Protein AF-A0A966CY18-F1 (afdb_monomer_lite)

Foldseek 3Di:
DDDPDPPVNLLVLLCVCLVPDDLVRLVVQLVVLVVQLVCQVVQHWDADPNDIDHVVCNVVSVSSNSSSVSNNVCNVVDDDPPPPDPPPDDDDDDDDDDDD

Radius of gyration: 18.41 Å; chains: 1; bounding box: 58×34×47 Å

Structure (mmCIF, N/CA/C/O backbone):
data_AF-A0A966CY18-F1
#
_entry.id   AF-A0A966CY18-F1
#
loop_
_atom_site.group_PDB
_atom_site.id
_atom_site.type_symbol
_atom_site.label_atom_id
_atom_site.label_alt_id
_atom_site.label_comp_id
_atom_site.label_asym_id
_atom_site.label_entity_id
_atom_site.label_seq_id
_atom_site.pdbx_PDB_ins_code
_atom_site.Cartn_x
_atom_site.Cartn_y
_atom_site.Cartn_z
_atom_site.occupancy
_atom_site.B_iso_or_equiv
_atom_site.auth_seq_id
_atom_site.auth_comp_id
_atom_site.auth_asym_id
_atom_site.auth_atom_id
_atom_site.pdbx_PDB_model_num
ATOM 1 N N . MET A 1 1 ? -17.349 -10.316 4.054 1.00 37.53 1 MET A N 1
ATOM 2 C CA . MET A 1 1 ? -16.157 -11.189 4.128 1.00 37.53 1 MET A CA 1
ATOM 3 C C . MET A 1 1 ? -15.523 -11.208 2.744 1.00 37.53 1 MET A C 1
ATOM 5 O O . MET A 1 1 ? -16.042 -11.886 1.867 1.00 37.53 1 MET A O 1
ATOM 9 N N . SER A 1 2 ? -14.490 -10.396 2.505 1.00 44.56 2 SER A N 1
ATOM 10 C CA . SER A 1 2 ? -13.750 -10.419 1.235 1.00 44.56 2 SER A CA 1
ATOM 11 C C . SER A 1 2 ? -12.841 -11.645 1.225 1.00 44.56 2 SER A C 1
ATOM 13 O O . SER A 1 2 ? -12.084 -11.855 2.168 1.00 44.56 2 SER A O 1
ATOM 15 N N . ALA A 1 3 ? -12.963 -12.496 0.206 1.00 55.50 3 ALA A N 1
ATOM 16 C CA . ALA A 1 3 ? -12.106 -13.669 0.068 1.00 55.50 3 ALA A CA 1
ATOM 17 C C . ALA A 1 3 ? -10.634 -13.228 -0.060 1.00 55.50 3 ALA A C 1
ATOM 19 O O . ALA A 1 3 ? -10.372 -12.268 -0.793 1.00 55.50 3 ALA A O 1
ATOM 20 N N . PRO A 1 4 ? -9.677 -13.910 0.601 1.00 62.47 4 PRO A N 1
ATOM 21 C CA . PRO A 1 4 ? -8.267 -13.567 0.484 1.00 62.47 4 PRO A CA 1
ATOM 22 C C . PRO A 1 4 ? -7.846 -13.656 -0.982 1.00 62.47 4 PRO A C 1
ATOM 24 O O . PRO A 1 4 ? -8.172 -14.616 -1.692 1.00 62.47 4 PRO A O 1
ATOM 27 N N . MET A 1 5 ? -7.151 -12.628 -1.464 1.00 66.44 5 MET A N 1
ATOM 28 C CA . MET A 1 5 ? -6.691 -12.608 -2.842 1.00 66.44 5 MET A CA 1
ATOM 29 C C . MET A 1 5 ? -5.684 -13.745 -3.041 1.00 66.44 5 MET A C 1
ATOM 31 O O . MET A 1 5 ? -4.650 -13.798 -2.388 1.00 66.44 5 MET A O 1
ATOM 35 N N . THR A 1 6 ? -6.002 -14.686 -3.931 1.00 78.12 6 THR A N 1
ATOM 36 C CA . THR A 1 6 ? -5.114 -15.817 -4.239 1.00 78.12 6 THR A CA 1
ATOM 37 C C . THR A 1 6 ? -3.749 -15.310 -4.701 1.00 78.12 6 THR A C 1
ATOM 39 O O . THR A 1 6 ? -3.715 -14.382 -5.513 1.00 78.12 6 THR A O 1
ATOM 42 N N . ASP A 1 7 ? -2.667 -15.970 -4.289 1.00 77.62 7 ASP A N 1
ATOM 43 C CA . ASP A 1 7 ? -1.274 -15.612 -4.606 1.00 77.62 7 ASP A CA 1
ATOM 44 C C . ASP A 1 7 ? -1.048 -15.240 -6.089 1.00 77.62 7 ASP A C 1
ATOM 46 O O . ASP A 1 7 ? -0.473 -14.200 -6.411 1.00 77.62 7 ASP A O 1
ATOM 50 N N . ARG A 1 8 ? -1.641 -16.005 -7.015 1.00 83.38 8 ARG A N 1
ATOM 51 C CA . ARG A 1 8 ? -1.586 -15.724 -8.461 1.00 83.38 8 ARG A CA 1
ATOM 52 C C . ARG A 1 8 ? -2.161 -14.353 -8.848 1.00 83.38 8 ARG A C 1
ATOM 54 O O . ARG A 1 8 ? -1.613 -13.670 -9.708 1.00 83.38 8 ARG A O 1
ATOM 61 N N . LYS A 1 9 ? -3.285 -13.950 -8.248 1.00 85.81 9 LYS A N 1
ATOM 62 C CA . LYS A 1 9 ? -3.925 -12.646 -8.511 1.00 85.81 9 LYS A CA 1
ATOM 63 C C . LYS A 1 9 ? -3.111 -11.498 -7.907 1.00 85.81 9 LYS A C 1
ATOM 65 O O . LYS A 1 9 ? -3.066 -10.426 -8.506 1.00 85.81 9 LYS A O 1
ATOM 70 N N . LEU A 1 10 ? -2.464 -11.731 -6.763 1.00 86.56 10 LEU A N 1
ATOM 71 C CA . LEU A 1 10 ? -1.536 -10.785 -6.138 1.00 86.56 10 LEU A CA 1
ATOM 72 C C . LEU A 1 10 ? -0.344 -10.501 -7.052 1.00 86.56 10 LEU A C 1
ATOM 74 O O . LEU A 1 10 ? -0.137 -9.349 -7.431 1.00 86.56 10 LEU A O 1
ATOM 78 N N . HIS A 1 11 ? 0.339 -11.552 -7.504 1.00 84.44 11 HIS A N 1
ATOM 79 C CA . HIS A 1 11 ? 1.443 -11.454 -8.458 1.00 84.44 11 HIS A CA 1
ATOM 80 C C . HIS A 1 11 ? 1.038 -10.754 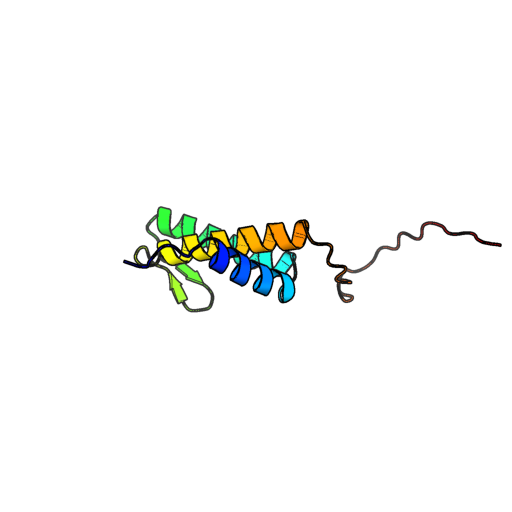-9.757 1.00 84.44 11 HIS A C 1
ATOM 82 O O . HIS A 1 11 ? 1.745 -9.864 -10.221 1.00 84.44 11 HIS A O 1
ATOM 88 N N . GLN A 1 12 ? -0.127 -11.084 -10.325 1.00 88.62 12 GLN A N 1
ATOM 89 C CA . GLN A 1 12 ? -0.600 -10.444 -11.554 1.00 88.62 12 GLN A CA 1
ATOM 90 C C . GLN A 1 12 ? -0.845 -8.936 -11.376 1.00 88.62 12 GLN A C 1
ATOM 92 O O . GLN A 1 12 ? -0.467 -8.146 -12.245 1.00 88.62 12 GLN A O 1
ATOM 97 N N . LYS A 1 13 ? -1.467 -8.515 -10.262 1.00 89.88 13 LYS A N 1
ATOM 98 C CA . LYS A 1 13 ? -1.665 -7.085 -9.968 1.00 89.88 13 LYS A CA 1
ATOM 99 C C . LYS A 1 13 ? -0.328 -6.374 -9.750 1.00 89.88 13 LYS A C 1
ATOM 101 O O . LYS A 1 13 ? -0.132 -5.298 -10.308 1.00 89.88 13 LYS A O 1
ATOM 106 N N . ALA A 1 14 ? 0.577 -6.973 -8.980 1.00 88.38 14 ALA A N 1
ATOM 107 C CA . ALA A 1 14 ? 1.890 -6.407 -8.693 1.00 88.38 14 ALA A CA 1
ATOM 108 C C . ALA A 1 14 ? 2.743 -6.253 -9.960 1.00 88.38 14 ALA A C 1
ATOM 110 O O . ALA A 1 14 ? 3.276 -5.176 -10.204 1.00 88.38 14 ALA A O 1
ATOM 111 N N . ALA A 1 15 ? 2.790 -7.277 -10.818 1.00 88.06 15 ALA A N 1
ATOM 112 C CA . ALA A 1 15 ? 3.506 -7.234 -12.091 1.00 88.06 15 ALA A CA 1
ATOM 113 C C . ALA A 1 15 ? 2.958 -6.146 -13.025 1.00 88.06 15 ALA A C 1
ATOM 115 O O . ALA A 1 15 ? 3.720 -5.421 -13.658 1.00 88.06 15 ALA A O 1
ATOM 116 N N . ARG A 1 16 ? 1.628 -5.975 -13.073 1.00 90.19 16 ARG A N 1
ATOM 117 C CA . ARG A 1 16 ? 1.011 -4.883 -13.838 1.00 90.19 16 ARG A CA 1
ATOM 118 C C . ARG A 1 16 ? 1.436 -3.510 -13.315 1.00 90.19 16 ARG A C 1
ATOM 120 O O . ARG A 1 16 ? 1.656 -2.615 -14.117 1.00 90.19 16 ARG A O 1
ATOM 127 N N . ILE A 1 17 ? 1.519 -3.332 -11.998 1.00 89.56 17 ILE A N 1
ATOM 128 C CA . ILE A 1 17 ? 1.950 -2.066 -11.390 1.00 89.56 17 ILE A CA 1
ATOM 129 C C . ILE A 1 17 ? 3.428 -1.809 -11.676 1.00 89.56 17 ILE A C 1
ATOM 131 O O . ILE A 1 17 ? 3.757 -0.722 -12.135 1.00 89.56 17 ILE A O 1
ATOM 135 N N . ALA A 1 18 ? 4.285 -2.811 -11.477 1.00 86.44 18 ALA A N 1
ATOM 136 C CA . ALA A 1 18 ? 5.715 -2.739 -11.769 1.00 86.44 18 ALA A CA 1
ATOM 137 C C . ALA A 1 18 ? 6.009 -2.418 -13.246 1.00 86.44 18 ALA A C 1
ATOM 139 O O . ALA A 1 18 ? 7.004 -1.771 -13.545 1.00 86.44 18 ALA A O 1
ATOM 140 N N . GLY A 1 19 ? 5.132 -2.833 -14.168 1.00 83.44 19 GLY A N 1
ATOM 141 C CA . GLY A 1 19 ? 5.243 -2.513 -15.594 1.00 83.44 19 GLY A CA 1
ATOM 142 C C . GLY A 1 19 ? 4.672 -1.152 -16.016 1.00 83.44 19 GLY A C 1
ATOM 143 O O . GLY A 1 19 ? 4.795 -0.798 -17.184 1.00 83.44 19 GLY A O 1
ATOM 144 N N . VAL A 1 20 ? 4.010 -0.409 -15.119 1.00 89.62 20 VAL A N 1
ATOM 145 C CA . VAL A 1 20 ? 3.351 0.878 -15.436 1.00 89.62 20 VAL A CA 1
ATOM 146 C C . VAL A 1 20 ? 3.909 2.039 -14.613 1.00 89.62 20 VAL A C 1
ATOM 148 O O . VAL A 1 20 ? 3.986 3.155 -15.119 1.00 89.62 20 VAL A O 1
ATOM 151 N N . LEU A 1 21 ? 4.262 1.802 -13.350 1.00 87.19 21 LEU A N 1
ATOM 152 C CA . LEU A 1 21 ? 4.783 2.816 -12.435 1.00 87.19 21 LEU A CA 1
ATOM 153 C C . LEU A 1 21 ? 6.299 2.684 -12.284 1.00 87.19 21 LEU A C 1
ATOM 155 O O . LEU A 1 21 ? 6.830 1.575 -12.267 1.00 87.19 21 LEU A O 1
ATOM 159 N N . SER A 1 22 ? 6.984 3.815 -12.104 1.00 89.75 22 SER A N 1
ATOM 160 C CA . SER A 1 22 ? 8.394 3.805 -11.704 1.00 89.75 22 SER A CA 1
ATOM 161 C C . SER A 1 22 ? 8.555 3.313 -10.263 1.00 89.75 22 SER A C 1
ATOM 163 O O . SER A 1 22 ? 7.625 3.397 -9.455 1.00 89.75 22 SER A O 1
ATOM 165 N N . LEU A 1 23 ? 9.759 2.850 -9.909 1.00 86.06 23 LEU A N 1
ATOM 166 C CA . LEU A 1 23 ? 10.071 2.432 -8.539 1.00 86.06 23 LEU A CA 1
ATOM 167 C C . LEU A 1 23 ? 9.748 3.535 -7.517 1.00 86.06 23 LEU A C 1
ATOM 169 O O . LEU A 1 23 ? 9.091 3.259 -6.520 1.00 86.06 23 LEU A O 1
ATOM 173 N N . GLU A 1 24 ? 10.110 4.789 -7.798 1.00 89.25 24 GLU A N 1
ATOM 174 C CA . GLU A 1 24 ? 9.813 5.927 -6.913 1.00 89.25 24 GLU A CA 1
ATOM 175 C C . GLU A 1 24 ? 8.304 6.152 -6.726 1.00 89.25 24 GLU A C 1
ATOM 177 O O . GLU A 1 24 ? 7.837 6.445 -5.624 1.00 89.25 24 GLU A O 1
ATOM 182 N N . GLN A 1 25 ? 7.508 5.981 -7.787 1.00 90.62 25 GLN A N 1
ATOM 183 C CA . GLN A 1 25 ? 6.049 6.094 -7.708 1.00 90.62 25 GLN A CA 1
ATOM 184 C C . GLN A 1 25 ? 5.441 4.949 -6.892 1.00 90.62 25 GLN A C 1
ATOM 186 O O . GLN A 1 25 ? 4.499 5.166 -6.126 1.00 90.62 25 GLN A O 1
ATOM 191 N N . ILE A 1 26 ? 5.979 3.737 -7.046 1.00 90.00 26 ILE A N 1
ATOM 192 C CA . ILE A 1 26 ? 5.586 2.562 -6.264 1.00 90.00 26 ILE A CA 1
ATOM 193 C C . ILE A 1 26 ? 5.907 2.789 -4.789 1.00 90.00 26 ILE A C 1
ATOM 195 O O . ILE A 1 26 ? 5.046 2.550 -3.948 1.00 90.00 26 ILE A O 1
ATOM 199 N N . GLU A 1 27 ? 7.100 3.289 -4.474 1.00 92.25 27 GLU A N 1
ATOM 200 C CA . GLU A 1 27 ? 7.520 3.599 -3.107 1.00 92.25 27 GLU A CA 1
ATOM 201 C C . GLU A 1 27 ? 6.671 4.700 -2.483 1.00 92.25 27 GLU A C 1
ATOM 203 O O . GLU A 1 27 ? 6.194 4.538 -1.366 1.00 92.25 27 GLU A O 1
ATOM 208 N N . THR A 1 28 ? 6.400 5.773 -3.225 1.00 92.62 28 THR A N 1
ATOM 209 C CA . THR A 1 28 ? 5.534 6.865 -2.761 1.00 92.62 28 THR A CA 1
ATOM 210 C C . THR A 1 28 ? 4.139 6.346 -2.414 1.00 92.62 28 THR A C 1
ATOM 212 O O . THR A 1 28 ? 3.606 6.641 -1.343 1.00 92.62 28 THR A O 1
ATOM 215 N N . ARG A 1 29 ? 3.543 5.528 -3.292 1.00 91.62 29 ARG A N 1
ATOM 216 C CA . ARG A 1 29 ? 2.225 4.939 -3.033 1.00 91.62 29 ARG A CA 1
ATOM 217 C C . ARG A 1 29 ? 2.264 3.934 -1.887 1.00 91.62 29 ARG A C 1
ATOM 219 O O . ARG A 1 29 ? 1.347 3.936 -1.075 1.00 91.62 29 ARG A O 1
ATOM 226 N N . LEU A 1 30 ? 3.302 3.103 -1.800 1.00 92.81 30 LEU A N 1
ATOM 227 C CA . LEU A 1 30 ? 3.480 2.151 -0.703 1.00 92.81 30 LEU A CA 1
ATOM 228 C C . LEU A 1 30 ? 3.555 2.872 0.648 1.00 92.81 30 LEU A C 1
ATOM 230 O O . LEU A 1 30 ? 2.842 2.487 1.569 1.00 92.81 30 LEU A O 1
ATOM 234 N N . SER A 1 31 ? 4.349 3.940 0.743 1.00 92.69 31 SER A N 1
ATOM 235 C CA . SER A 1 31 ? 4.461 4.758 1.952 1.00 92.69 31 SER A CA 1
ATOM 236 C C . SER A 1 31 ? 3.118 5.355 2.365 1.00 92.69 31 SER A C 1
ATOM 238 O O . SER A 1 31 ? 2.747 5.238 3.527 1.00 92.69 31 SER A O 1
ATOM 240 N N . ALA A 1 32 ? 2.334 5.888 1.420 1.00 91.38 32 ALA A N 1
ATOM 241 C CA . ALA A 1 32 ? 0.998 6.407 1.720 1.00 91.38 32 ALA A CA 1
ATOM 242 C C . ALA A 1 32 ? 0.072 5.331 2.322 1.00 91.38 32 ALA A C 1
ATOM 244 O O . ALA A 1 32 ? -0.637 5.592 3.292 1.00 91.38 32 ALA A O 1
ATOM 245 N N . TRP A 1 33 ? 0.097 4.102 1.792 1.00 92.12 33 TRP A N 1
ATOM 246 C CA . TRP A 1 33 ? -0.701 3.000 2.345 1.00 92.12 33 TRP A CA 1
ATOM 247 C C . TRP A 1 33 ? -0.212 2.541 3.725 1.00 92.12 33 TRP A C 1
ATOM 249 O O . TRP A 1 33 ? -1.042 2.207 4.565 1.00 92.12 33 TRP A O 1
ATOM 259 N N . ILE A 1 34 ? 1.097 2.567 3.987 1.00 91.44 34 ILE A N 1
ATOM 260 C CA . ILE A 1 34 ? 1.660 2.269 5.315 1.00 91.44 34 ILE A CA 1
ATOM 261 C C . ILE A 1 34 ? 1.251 3.341 6.331 1.00 91.44 34 ILE A C 1
ATOM 263 O O . ILE A 1 34 ? 0.840 3.015 7.441 1.00 91.44 34 ILE A O 1
ATOM 267 N N . GLU A 1 35 ? 1.312 4.621 5.963 1.00 90.81 35 GLU A N 1
ATOM 268 C CA . GLU A 1 35 ? 0.846 5.710 6.827 1.00 90.81 35 GLU A CA 1
ATOM 269 C C . GLU A 1 35 ? -0.648 5.585 7.140 1.00 90.81 35 GLU A C 1
ATOM 271 O O . GLU A 1 35 ? -1.067 5.829 8.273 1.00 90.81 35 GLU A O 1
ATOM 276 N N . ALA A 1 36 ? -1.455 5.144 6.172 1.00 88.81 36 ALA A N 1
ATOM 277 C CA . ALA A 1 36 ? -2.856 4.845 6.425 1.00 88.81 36 ALA A CA 1
ATOM 278 C C . ALA A 1 36 ? -3.057 3.689 7.398 1.00 88.81 36 ALA A C 1
ATOM 280 O O . ALA A 1 36 ? -3.905 3.803 8.277 1.00 88.81 36 ALA A O 1
ATOM 281 N N . ASP A 1 37 ? -2.286 2.613 7.277 1.00 90.12 37 ASP A N 1
ATOM 282 C CA . ASP A 1 37 ? -2.344 1.498 8.223 1.00 90.12 37 ASP A CA 1
ATOM 283 C C . ASP A 1 37 ? -2.006 1.950 9.651 1.00 90.12 37 ASP A C 1
ATOM 285 O O . ASP A 1 37 ? -2.735 1.651 10.596 1.00 90.12 37 ASP A O 1
ATOM 289 N N . LEU A 1 38 ? -0.975 2.787 9.805 1.00 90.25 38 LEU A N 1
ATOM 290 C CA . LEU A 1 38 ? -0.607 3.380 11.094 1.00 90.25 38 LEU A CA 1
ATOM 291 C C . LEU A 1 38 ? -1.706 4.296 11.656 1.00 90.25 38 LEU A C 1
ATOM 293 O O . LEU A 1 38 ? -2.005 4.247 12.856 1.00 90.25 38 LEU A O 1
ATOM 297 N N . ALA A 1 39 ? -2.338 5.110 10.805 1.00 87.94 39 ALA A N 1
ATOM 298 C CA . ALA A 1 39 ? -3.469 5.948 11.199 1.00 87.94 39 ALA A CA 1
ATOM 299 C C . ALA A 1 39 ? -4.659 5.087 11.653 1.00 87.94 39 ALA A C 1
ATOM 301 O O . ALA A 1 39 ? -5.237 5.340 12.713 1.00 87.94 39 ALA A O 1
ATOM 302 N N . LEU A 1 40 ? -4.972 4.018 10.913 1.00 88.19 40 LEU A N 1
ATOM 303 C CA . LEU A 1 40 ? -6.030 3.069 11.259 1.00 88.19 40 LEU A CA 1
ATOM 304 C C . LEU A 1 40 ? -5.748 2.339 12.576 1.00 88.19 40 LEU A C 1
ATOM 306 O O . LEU A 1 40 ? -6.654 2.204 13.402 1.00 88.19 40 LEU A O 1
ATOM 310 N N . ALA A 1 41 ? -4.508 1.899 12.796 1.00 86.94 41 ALA A N 1
ATOM 311 C CA . ALA A 1 41 ? -4.073 1.267 14.040 1.00 86.94 41 ALA A CA 1
ATOM 312 C C . ALA A 1 41 ? -4.212 2.217 15.241 1.00 86.94 41 ALA A C 1
ATOM 314 O O . ALA A 1 41 ? -4.573 1.789 16.338 1.00 86.94 41 ALA A O 1
ATOM 315 N N . SER A 1 42 ? -4.018 3.517 15.010 1.00 88.12 42 SER A N 1
ATOM 316 C CA . SER A 1 42 ? -4.226 4.587 15.994 1.00 88.12 42 SER A CA 1
ATOM 317 C C . SER A 1 42 ? -5.703 4.982 16.170 1.00 88.12 42 SER A C 1
ATOM 319 O O . SER A 1 42 ? -6.016 5.878 16.952 1.00 88.12 42 SER A O 1
ATOM 321 N N . GLY A 1 43 ? -6.628 4.332 15.453 1.00 85.88 43 GLY A N 1
ATOM 322 C CA . GLY A 1 43 ? -8.066 4.612 15.496 1.00 85.88 43 GLY A CA 1
ATOM 323 C C . GLY A 1 43 ? -8.496 5.849 14.702 1.00 85.88 43 GLY A C 1
ATOM 324 O O . GLY A 1 43 ? -9.630 6.304 14.851 1.00 85.88 43 GLY A O 1
ATOM 325 N N . GLN A 1 44 ? -7.616 6.397 13.867 1.00 87.31 44 GLN A N 1
ATOM 326 C CA . GLN A 1 44 ? -7.890 7.555 13.024 1.00 87.31 44 GLN A CA 1
ATOM 327 C C . GLN A 1 44 ? -8.368 7.115 11.637 1.00 87.31 44 GLN A C 1
ATOM 329 O O . GLN A 1 44 ? -7.975 6.074 11.118 1.00 87.31 44 GLN A O 1
ATOM 334 N N . SER A 1 45 ? -9.225 7.922 11.018 1.00 87.31 45 SER A N 1
ATOM 335 C CA . SER A 1 45 ? -9.553 7.803 9.596 1.00 87.31 45 SER A CA 1
ATOM 336 C C . SER A 1 45 ? -8.600 8.656 8.768 1.00 87.31 45 SER A C 1
ATOM 338 O O . SER A 1 45 ? -8.271 9.770 9.174 1.00 87.31 45 SER A O 1
ATOM 340 N N . THR A 1 46 ? -8.229 8.185 7.584 1.00 89.12 46 THR A N 1
ATOM 341 C CA . THR A 1 46 ? -7.400 8.943 6.637 1.00 89.12 46 THR A CA 1
ATOM 342 C C . THR A 1 46 ? -8.050 8.992 5.257 1.00 89.12 46 THR A C 1
ATOM 344 O O . THR A 1 46 ? -9.069 8.344 5.024 1.00 89.12 46 THR A O 1
ATOM 347 N N . SER A 1 47 ? -7.500 9.781 4.339 1.00 85.94 47 SER A N 1
ATOM 348 C CA . SER A 1 47 ? -7.966 9.855 2.955 1.00 85.94 47 SER A CA 1
ATOM 349 C C . SER A 1 47 ? -6.802 9.623 2.001 1.00 85.94 47 SER A C 1
ATOM 351 O O . SER A 1 47 ? -5.807 10.341 2.061 1.00 85.94 47 SER A O 1
ATOM 353 N N . ILE A 1 48 ? -6.927 8.630 1.121 1.00 84.69 48 ILE A N 1
ATOM 354 C CA . ILE A 1 48 ? -5.947 8.335 0.066 1.00 84.69 48 ILE A CA 1
ATOM 355 C C . ILE A 1 48 ? -6.660 8.397 -1.274 1.00 84.69 48 ILE A C 1
ATOM 357 O O . ILE A 1 48 ? -7.689 7.750 -1.448 1.00 84.69 48 ILE A O 1
ATOM 361 N N . ASP A 1 49 ? -6.111 9.144 -2.236 1.00 79.94 49 ASP A N 1
ATOM 362 C CA . ASP A 1 49 ? -6.673 9.268 -3.591 1.00 79.94 49 ASP A CA 1
ATOM 363 C C . ASP A 1 49 ? -8.177 9.652 -3.590 1.00 79.94 49 ASP A C 1
ATOM 365 O O . ASP A 1 49 ? -8.946 9.243 -4.458 1.00 79.94 49 ASP A O 1
ATOM 369 N N . GLY A 1 50 ? -8.616 10.427 -2.588 1.00 78.88 50 GLY A N 1
ATOM 370 C CA . GLY A 1 50 ? -10.016 10.839 -2.413 1.00 78.88 50 GLY A CA 1
ATOM 371 C C . GLY A 1 50 ? -10.936 9.785 -1.782 1.00 78.88 50 GLY A C 1
ATOM 372 O O . GLY A 1 50 ? -12.128 10.042 -1.627 1.00 78.88 50 GLY A O 1
ATOM 373 N N . LEU A 1 51 ? -10.409 8.621 -1.394 1.00 82.00 51 LEU A N 1
ATOM 374 C CA . LEU A 1 51 ? -11.136 7.580 -0.672 1.00 82.00 51 LEU A CA 1
ATOM 375 C C . LEU A 1 51 ? -10.911 7.724 0.830 1.00 82.00 51 LEU A C 1
ATOM 377 O O . LEU A 1 51 ? -9.775 7.679 1.300 1.00 82.00 51 LEU A O 1
ATOM 381 N N . THR A 1 52 ? -12.000 7.834 1.589 1.00 86.12 52 THR A N 1
ATOM 382 C CA . THR A 1 52 ? -11.944 7.793 3.052 1.00 86.12 52 THR A CA 1
ATOM 383 C C . THR A 1 52 ? -11.671 6.368 3.516 1.00 86.12 52 THR A C 1
ATOM 385 O O . THR A 1 52 ? -12.502 5.474 3.372 1.00 86.12 52 THR A O 1
ATOM 388 N N . ILE A 1 53 ? -10.498 6.171 4.101 1.00 87.56 53 ILE A N 1
ATOM 389 C CA . ILE A 1 53 ? -10.044 4.917 4.676 1.00 87.56 53 ILE A CA 1
ATOM 390 C C . ILE A 1 53 ? -10.366 4.936 6.170 1.00 87.56 53 ILE A C 1
ATOM 392 O O . ILE A 1 53 ? -9.910 5.797 6.926 1.00 87.56 53 ILE A O 1
ATOM 396 N N . THR A 1 54 ? -11.183 3.976 6.593 1.00 89.06 54 THR A N 1
ATOM 397 C CA . THR A 1 54 ? -11.557 3.761 7.996 1.00 89.06 54 THR A CA 1
ATOM 398 C C . THR A 1 54 ? -11.251 2.323 8.393 1.00 89.06 54 THR A C 1
ATOM 400 O O . THR A 1 54 ? -10.866 1.507 7.557 1.00 89.06 54 THR A O 1
ATOM 403 N N . ARG A 1 55 ? -11.459 1.977 9.666 1.00 82.94 55 ARG A N 1
ATOM 404 C CA . ARG A 1 55 ? -11.216 0.620 10.175 1.00 82.94 55 ARG A CA 1
ATOM 405 C C . ARG A 1 55 ? -12.011 -0.462 9.428 1.00 82.94 55 ARG A C 1
ATOM 407 O O . ARG A 1 55 ? -11.577 -1.607 9.389 1.00 82.94 55 ARG A O 1
ATOM 414 N N . ALA A 1 56 ? -13.145 -0.103 8.819 1.00 84.12 56 ALA A N 1
ATOM 415 C CA . ALA A 1 56 ? -13.922 -1.007 7.969 1.00 84.12 56 ALA A CA 1
ATOM 416 C C . ALA A 1 56 ? -13.161 -1.436 6.697 1.00 84.12 56 ALA A C 1
ATOM 418 O O . ALA A 1 56 ? -13.382 -2.532 6.194 1.00 84.12 56 ALA A O 1
ATOM 419 N N . GLU A 1 57 ? -12.226 -0.606 6.233 1.00 85.19 57 GLU A N 1
ATOM 420 C CA . GLU A 1 57 ? -11.430 -0.807 5.020 1.00 85.19 57 GLU A CA 1
ATOM 421 C C . GLU A 1 57 ? -9.999 -1.284 5.315 1.00 85.19 57 GLU A C 1
ATOM 423 O O . GLU A 1 57 ? -9.154 -1.298 4.422 1.00 85.19 57 GLU A O 1
ATOM 428 N N . ALA A 1 58 ? -9.708 -1.711 6.550 1.00 84.88 58 ALA A N 1
ATOM 429 C CA . ALA A 1 58 ? -8.378 -2.189 6.942 1.00 84.88 58 ALA A CA 1
ATOM 430 C C . ALA A 1 58 ? -7.871 -3.320 6.026 1.00 84.88 58 ALA A C 1
ATOM 432 O O . ALA A 1 58 ? -6.733 -3.287 5.569 1.00 84.88 58 ALA A O 1
ATOM 433 N N . SER A 1 59 ? -8.743 -4.258 5.638 1.00 85.44 59 SER A N 1
ATOM 434 C CA . SER A 1 59 ? -8.379 -5.331 4.700 1.00 85.44 59 SER A CA 1
ATOM 435 C C . SER A 1 59 ? -7.989 -4.819 3.308 1.00 85.44 59 SER A C 1
ATOM 437 O O . SER A 1 59 ? -7.192 -5.454 2.621 1.00 85.44 59 SER A O 1
ATOM 439 N N . VAL A 1 60 ? -8.532 -3.677 2.872 1.00 86.44 60 VAL A N 1
ATOM 440 C CA . VAL A 1 60 ? -8.142 -3.047 1.602 1.00 86.44 60 VAL A CA 1
ATOM 441 C C . VAL A 1 60 ? -6.753 -2.435 1.728 1.00 86.44 60 VAL A C 1
ATOM 443 O O . VAL A 1 60 ? -5.954 -2.568 0.804 1.00 86.44 60 VAL A O 1
ATOM 446 N N . VAL A 1 61 ? -6.445 -1.800 2.860 1.00 88.69 61 VAL A N 1
ATOM 447 C CA . VAL A 1 61 ? -5.113 -1.241 3.130 1.00 88.69 61 VAL A CA 1
ATOM 448 C C . VAL A 1 61 ? -4.058 -2.344 3.135 1.00 88.69 61 VAL A C 1
ATOM 450 O O . VAL A 1 61 ? -3.078 -2.243 2.399 1.00 88.69 61 VAL A O 1
ATOM 453 N N . GLU A 1 62 ? -4.300 -3.439 3.856 1.00 90.06 62 GLU A N 1
ATOM 454 C CA . GLU A 1 62 ? -3.410 -4.606 3.881 1.00 90.06 62 GLU A CA 1
ATOM 455 C C . GLU A 1 62 ? -3.188 -5.190 2.475 1.00 90.06 62 GLU A C 1
ATOM 457 O O . GLU A 1 62 ? -2.048 -5.454 2.079 1.00 90.06 62 GLU A O 1
ATOM 462 N N . GLU A 1 63 ? -4.252 -5.332 1.669 1.00 89.88 63 GLU A N 1
ATOM 463 C CA . GLU A 1 63 ? -4.129 -5.793 0.279 1.00 89.88 63 GLU A CA 1
ATOM 464 C C . GLU A 1 63 ? -3.269 -4.831 -0.552 1.00 89.88 63 GLU A C 1
ATOM 466 O O . GLU A 1 63 ? -2.408 -5.268 -1.321 1.00 89.88 63 GLU A O 1
ATOM 471 N N . ARG A 1 64 ? -3.480 -3.517 -0.413 1.00 91.12 64 ARG A N 1
ATOM 472 C CA . ARG A 1 64 ? -2.710 -2.505 -1.148 1.00 91.12 64 ARG A CA 1
ATOM 473 C C . ARG A 1 64 ? -1.238 -2.556 -0.765 1.00 91.12 64 ARG A C 1
ATOM 475 O O . ARG A 1 64 ? -0.403 -2.563 -1.668 1.00 91.12 64 ARG A O 1
ATOM 482 N N . ILE A 1 65 ? -0.922 -2.664 0.523 1.00 91.56 65 ILE A N 1
ATOM 483 C CA . ILE A 1 65 ? 0.454 -2.808 1.010 1.00 91.56 65 ILE A CA 1
ATOM 484 C C . ILE A 1 65 ? 1.101 -4.060 0.412 1.00 91.56 65 ILE A C 1
ATOM 486 O O . ILE A 1 65 ? 2.190 -3.966 -0.150 1.00 91.56 65 ILE A O 1
ATOM 490 N N . ALA A 1 66 ? 0.420 -5.210 0.443 1.00 90.12 66 ALA A N 1
ATOM 491 C CA . ALA A 1 66 ? 0.943 -6.449 -0.131 1.00 90.12 66 ALA A CA 1
ATOM 492 C C . ALA A 1 66 ? 1.207 -6.327 -1.643 1.00 90.12 66 ALA A C 1
ATOM 494 O O . ALA A 1 66 ? 2.256 -6.744 -2.135 1.00 90.12 66 ALA A O 1
ATOM 495 N N . VAL A 1 67 ? 0.279 -5.715 -2.386 1.00 91.06 67 VAL A N 1
ATOM 496 C CA . VAL A 1 67 ? 0.406 -5.500 -3.834 1.00 91.06 67 VAL A CA 1
ATOM 497 C C . VAL A 1 67 ? 1.580 -4.574 -4.167 1.00 91.06 67 VAL A C 1
ATOM 499 O O . VAL A 1 67 ? 2.387 -4.918 -5.028 1.00 91.06 67 VAL A O 1
ATOM 502 N N . TYR A 1 68 ? 1.683 -3.407 -3.523 1.00 91.62 68 TYR A N 1
ATOM 503 C CA . TYR A 1 68 ? 2.757 -2.444 -3.800 1.00 91.62 68 TYR A CA 1
ATOM 504 C C . TYR A 1 68 ? 4.116 -2.925 -3.277 1.00 91.62 68 TYR A C 1
ATOM 506 O O . TYR A 1 68 ? 5.131 -2.680 -3.923 1.00 91.62 68 TYR A O 1
ATOM 514 N N . GLY A 1 69 ? 4.143 -3.664 -2.165 1.00 91.38 69 GLY A N 1
ATOM 515 C CA . GLY A 1 69 ? 5.347 -4.318 -1.658 1.00 91.38 69 GLY A CA 1
ATOM 516 C C . GLY A 1 69 ? 5.892 -5.348 -2.647 1.00 91.38 69 GLY A C 1
ATOM 517 O O . GLY A 1 69 ? 7.078 -5.325 -2.968 1.00 91.38 69 GLY A O 1
ATOM 518 N N . LEU A 1 70 ? 5.017 -6.188 -3.208 1.00 90.00 70 LEU A N 1
ATOM 519 C CA . LEU A 1 70 ? 5.400 -7.141 -4.249 1.00 90.00 70 LEU A CA 1
ATOM 520 C C . LEU A 1 70 ? 5.755 -6.441 -5.571 1.00 90.00 70 LEU A C 1
ATOM 522 O O . LEU A 1 70 ? 6.669 -6.860 -6.269 1.00 90.00 70 LEU A O 1
ATOM 526 N N . ALA A 1 71 ? 5.072 -5.350 -5.927 1.00 89.38 71 ALA A N 1
ATOM 527 C CA . ALA A 1 71 ? 5.427 -4.569 -7.111 1.00 89.38 71 ALA A CA 1
ATOM 528 C C . ALA A 1 71 ? 6.837 -3.982 -6.969 1.00 89.38 71 ALA A C 1
ATOM 530 O O . ALA A 1 71 ? 7.626 -4.072 -7.902 1.00 89.38 71 ALA A O 1
ATOM 531 N N . LYS A 1 72 ? 7.185 -3.472 -5.781 1.00 91.06 72 LYS A N 1
ATOM 532 C CA . LYS A 1 72 ? 8.535 -3.001 -5.460 1.00 91.06 72 LYS A CA 1
ATOM 533 C C . LYS A 1 72 ? 9.564 -4.118 -5.599 1.00 91.06 72 LYS A C 1
ATOM 535 O O . LYS A 1 72 ? 10.591 -3.902 -6.233 1.00 91.06 72 LYS A O 1
ATOM 540 N N . THR A 1 73 ? 9.315 -5.306 -5.043 1.00 87.75 73 THR A N 1
ATOM 541 C CA . THR A 1 73 ? 10.270 -6.419 -5.177 1.00 87.75 73 THR A CA 1
ATOM 542 C C . THR A 1 73 ? 10.428 -6.859 -6.626 1.00 87.75 73 THR A C 1
ATOM 544 O O . THR A 1 73 ? 11.550 -7.116 -7.039 1.00 87.75 73 THR A O 1
ATOM 547 N N . LEU A 1 74 ? 9.354 -6.885 -7.418 1.00 85.62 74 LEU A N 1
ATOM 548 C CA . LEU A 1 74 ? 9.415 -7.195 -8.848 1.00 85.62 74 LEU A CA 1
ATOM 549 C C . LEU A 1 74 ? 10.161 -6.118 -9.647 1.00 85.62 74 LEU A C 1
ATOM 551 O O . LEU A 1 74 ? 10.980 -6.474 -10.485 1.00 85.62 74 LEU A O 1
ATOM 555 N N . SER A 1 75 ? 9.944 -4.831 -9.363 1.00 84.62 75 SER A N 1
ATOM 556 C CA . SER A 1 75 ? 10.703 -3.726 -9.971 1.00 84.62 75 SER A CA 1
ATOM 557 C C . SER A 1 75 ? 12.187 -3.741 -9.586 1.00 84.62 75 SER A C 1
ATOM 559 O O . SER A 1 75 ? 13.021 -3.273 -10.351 1.00 84.62 75 SER A O 1
ATOM 561 N N . LEU A 1 76 ? 12.531 -4.270 -8.407 1.00 84.25 76 LEU A N 1
ATOM 562 C CA . LEU A 1 76 ? 13.920 -4.444 -7.968 1.00 84.25 76 LEU A CA 1
ATOM 563 C C . LEU A 1 76 ? 14.564 -5.725 -8.525 1.00 84.25 76 LEU A C 1
ATOM 565 O O . LEU A 1 76 ? 15.761 -5.736 -8.795 1.00 84.25 76 LEU A O 1
ATOM 569 N N . ALA A 1 77 ? 13.792 -6.807 -8.664 1.00 80.81 77 ALA A N 1
ATOM 570 C CA . ALA A 1 77 ? 14.259 -8.112 -9.136 1.00 80.81 77 ALA A CA 1
ATOM 571 C C . ALA A 1 77 ? 14.326 -8.206 -10.668 1.00 80.81 77 ALA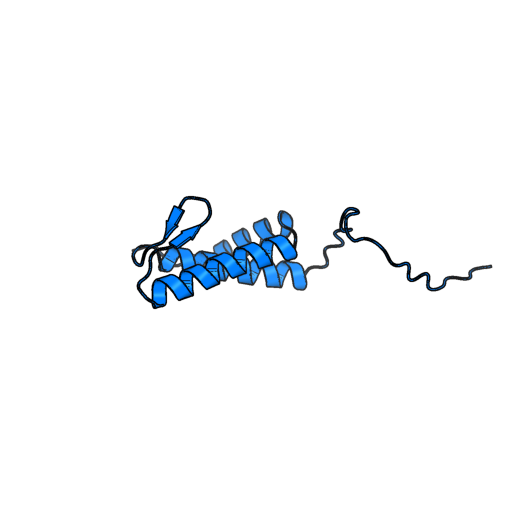 A C 1
ATOM 573 O O . ALA A 1 77 ? 15.128 -8.967 -11.203 1.00 80.81 77 ALA A O 1
ATOM 574 N N . GLY A 1 78 ? 13.480 -7.452 -11.368 1.00 60.38 78 GLY A N 1
ATOM 575 C CA . GLY A 1 78 ? 13.457 -7.331 -12.815 1.00 60.38 78 GLY A CA 1
ATOM 576 C C . GLY A 1 78 ? 14.025 -5.988 -13.234 1.00 60.38 78 GLY A C 1
ATOM 577 O O . GLY A 1 78 ? 13.294 -5.009 -13.289 1.00 60.38 78 GLY A O 1
ATOM 578 N N . GLU A 1 79 ? 15.323 -5.973 -13.524 1.00 51.44 79 GLU A N 1
ATOM 579 C CA . GLU A 1 79 ? 15.963 -5.195 -14.587 1.00 51.44 79 GLU A CA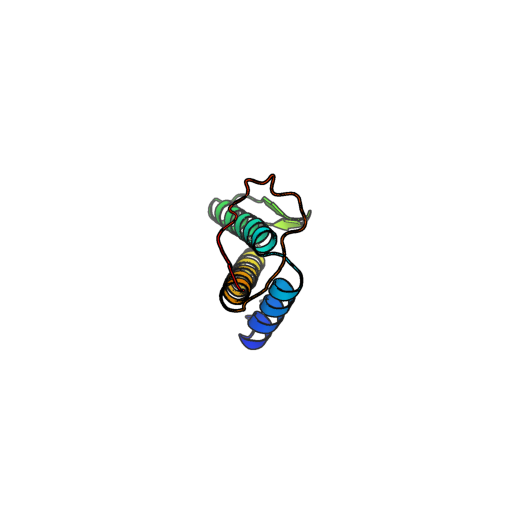 1
ATOM 580 C C . GLU A 1 79 ? 14.984 -4.381 -15.456 1.00 51.44 79 GLU A C 1
ATOM 582 O O . GLU A 1 79 ? 14.563 -4.802 -16.530 1.00 51.44 79 GLU A O 1
ATOM 587 N N . THR A 1 80 ? 14.611 -3.187 -15.000 1.00 42.88 80 THR A N 1
ATOM 588 C CA . THR A 1 80 ? 14.048 -2.165 -15.876 1.00 42.88 80 THR A CA 1
ATOM 589 C C . THR A 1 80 ? 15.037 -1.031 -15.926 1.00 42.88 80 THR A C 1
ATOM 591 O O . THR A 1 80 ? 15.082 -0.154 -15.063 1.00 42.88 80 THR A O 1
ATOM 594 N N . THR A 1 81 ? 15.834 -1.076 -16.985 1.00 42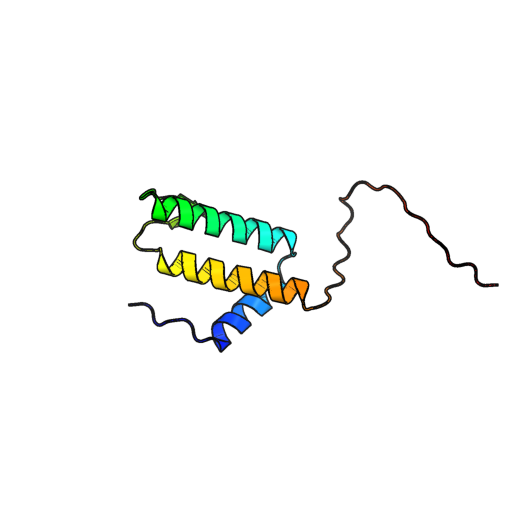.28 81 THR A N 1
ATOM 595 C CA . THR A 1 81 ? 16.314 0.088 -17.714 1.00 42.28 81 THR A CA 1
ATOM 596 C C . THR A 1 81 ? 15.115 1.008 -17.971 1.00 42.28 81 THR A C 1
ATOM 598 O O . THR A 1 81 ? 14.465 0.952 -19.007 1.00 42.28 81 THR A O 1
ATOM 601 N N . TYR A 1 82 ? 14.757 1.820 -16.987 1.00 40.22 82 TYR A N 1
ATOM 602 C CA . TYR A 1 82 ? 14.009 3.035 -17.225 1.00 40.22 82 TYR A CA 1
ATOM 603 C C . TYR A 1 82 ? 15.059 4.128 -17.131 1.00 40.22 82 TYR A C 1
ATOM 605 O O . TYR A 1 82 ? 15.499 4.481 -16.036 1.00 40.22 82 TYR A O 1
ATOM 613 N N . GLU A 1 83 ? 15.543 4.590 -18.288 1.00 43.06 83 GLU A N 1
ATOM 614 C CA . GLU A 1 83 ? 16.218 5.880 -18.342 1.00 43.06 83 GLU A CA 1
ATOM 615 C C . GLU A 1 83 ? 15.267 6.885 -17.701 1.00 43.06 83 GLU A C 1
ATOM 617 O O . GLU A 1 83 ? 14.206 7.202 -18.242 1.00 43.06 83 GLU A O 1
ATOM 622 N N . ALA A 1 84 ? 15.624 7.332 -16.500 1.00 43.72 84 ALA A N 1
ATOM 623 C CA . ALA A 1 84 ? 14.998 8.477 -15.886 1.00 43.72 84 ALA A CA 1
ATOM 624 C C . ALA A 1 84 ? 15.084 9.624 -16.901 1.00 43.72 84 ALA A C 1
ATOM 626 O O . ALA A 1 84 ? 16.169 10.130 -17.193 1.00 43.72 84 ALA A O 1
ATOM 627 N N . GLY A 1 85 ? 13.939 9.999 -17.478 1.00 38.00 85 GLY A N 1
ATOM 628 C CA . GLY A 1 85 ? 13.826 11.208 -18.283 1.00 38.00 85 GLY A CA 1
ATOM 629 C C . GLY A 1 85 ? 14.397 12.407 -17.511 1.00 38.00 85 GLY A C 1
ATOM 630 O O . GLY A 1 85 ? 14.381 12.422 -16.277 1.00 38.00 85 GLY A O 1
ATOM 631 N N . PRO A 1 86 ? 14.941 13.409 -18.215 1.00 42.97 86 PRO A N 1
ATOM 632 C CA . PRO A 1 86 ? 15.958 14.312 -17.695 1.00 42.97 86 PRO A CA 1
ATOM 633 C C . PRO A 1 86 ? 15.361 15.352 -16.739 1.00 42.97 86 PRO A C 1
ATOM 635 O O . PRO A 1 86 ? 15.091 16.482 -17.132 1.00 42.97 86 PRO A O 1
ATOM 638 N N . GLN A 1 87 ? 15.158 14.993 -15.472 1.00 43.72 87 GLN A N 1
ATOM 639 C CA . GLN A 1 87 ? 14.988 15.969 -14.385 1.00 43.72 87 GLN A CA 1
ATOM 640 C C . GLN A 1 87 ? 15.857 15.688 -13.152 1.00 43.72 87 GLN A C 1
ATOM 642 O O . GLN A 1 87 ? 15.752 16.390 -12.151 1.00 43.72 87 GLN A O 1
ATOM 647 N N . ALA A 1 88 ? 16.810 14.759 -13.243 1.00 45.50 88 ALA A N 1
ATOM 648 C CA . ALA A 1 88 ? 17.943 14.744 -12.327 1.00 45.50 88 ALA A CA 1
ATOM 649 C C . ALA A 1 88 ? 19.026 15.678 -12.884 1.00 45.50 88 ALA A C 1
ATOM 651 O O . ALA A 1 88 ? 19.778 15.330 -13.794 1.00 45.50 88 ALA A O 1
ATOM 652 N N . LEU A 1 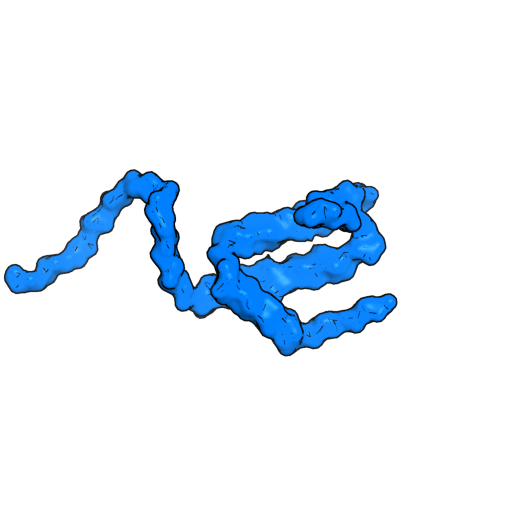89 ? 19.059 16.902 -12.357 1.00 43.03 89 LEU A N 1
ATOM 653 C CA . LEU A 1 89 ? 20.177 17.833 -12.480 1.00 43.03 89 LEU A CA 1
ATOM 654 C C . LEU A 1 89 ? 21.505 17.068 -12.320 1.00 43.03 89 LEU A C 1
ATOM 656 O O . LEU A 1 89 ? 21.775 16.473 -11.280 1.00 43.03 89 LEU A O 1
ATOM 660 N N . THR A 1 90 ? 22.308 17.047 -13.385 1.00 42.31 90 THR A N 1
ATOM 661 C CA . THR A 1 90 ? 23.581 16.315 -13.461 1.00 42.31 90 THR A CA 1
ATOM 66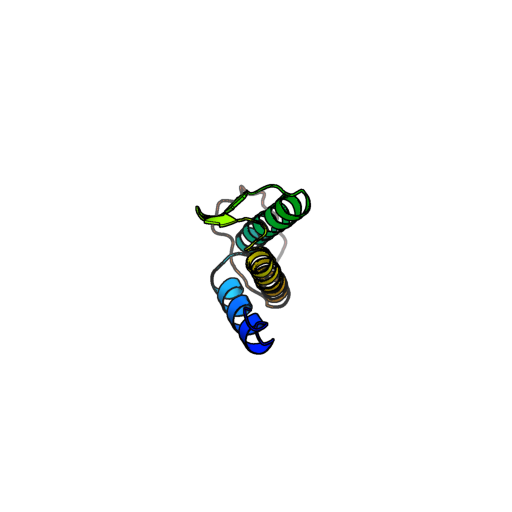2 C C . THR A 1 90 ? 24.542 16.727 -12.341 1.00 42.31 90 THR A C 1
ATOM 664 O O . THR A 1 90 ? 24.627 17.914 -12.022 1.00 42.31 90 THR A O 1
ATOM 667 N N . PRO A 1 91 ? 25.408 15.810 -11.886 1.00 37.00 91 PRO A N 1
ATOM 668 C CA . PRO A 1 91 ? 26.782 15.942 -12.363 1.00 37.00 91 PRO A CA 1
ATOM 669 C C . PRO A 1 91 ? 27.334 14.646 -12.970 1.00 37.00 91 PRO A C 1
ATOM 671 O O . PRO A 1 91 ? 27.537 13.629 -12.316 1.00 37.00 91 PRO A O 1
ATOM 674 N N . ARG A 1 92 ? 27.608 14.751 -14.271 1.00 42.38 92 ARG A N 1
ATOM 675 C CA . ARG A 1 92 ? 28.728 14.174 -15.023 1.00 42.38 92 ARG A CA 1
ATOM 676 C C . ARG A 1 92 ? 29.687 13.284 -14.205 1.00 42.38 92 ARG A C 1
ATOM 678 O O . ARG A 1 92 ? 30.582 13.786 -13.531 1.00 42.38 92 ARG A O 1
ATOM 685 N N . VAL A 1 93 ? 29.603 11.969 -14.409 1.00 46.00 93 VAL A N 1
ATOM 686 C CA . VAL A 1 93 ? 30.746 11.057 -14.239 1.00 46.00 93 VAL A CA 1
ATOM 687 C C . VAL A 1 93 ? 31.027 10.409 -15.588 1.00 46.00 93 VAL A C 1
ATOM 689 O O . VAL A 1 93 ? 30.482 9.371 -15.948 1.00 46.00 93 VAL A O 1
ATOM 692 N N . THR A 1 94 ? 31.885 11.061 -16.365 1.00 51.00 94 THR A N 1
ATOM 693 C CA . THR A 1 94 ? 32.522 10.456 -17.531 1.00 51.00 94 THR A CA 1
ATOM 694 C C . THR A 1 94 ? 33.535 9.434 -17.019 1.00 51.00 94 THR A C 1
ATOM 696 O O . THR A 1 94 ? 34.533 9.816 -16.407 1.00 51.00 94 THR A O 1
ATOM 699 N N . ARG A 1 95 ? 33.324 8.137 -17.260 1.00 41.97 95 ARG A N 1
ATOM 700 C CA . ARG A 1 95 ? 34.380 7.131 -17.073 1.00 41.97 95 ARG A CA 1
ATOM 701 C C . ARG A 1 95 ? 34.423 6.141 -18.237 1.00 41.97 95 ARG A C 1
ATOM 703 O O . ARG A 1 95 ? 33.694 5.164 -18.273 1.00 41.97 95 ARG A O 1
ATOM 710 N N . GLY A 1 96 ? 35.336 6.449 -19.159 1.00 47.28 96 GLY A N 1
ATOM 711 C CA . GLY A 1 96 ? 36.281 5.507 -19.759 1.00 47.28 96 GLY A CA 1
ATOM 712 C C . GLY A 1 96 ? 35.753 4.458 -20.735 1.00 47.28 96 GLY A C 1
ATOM 713 O O . GLY A 1 96 ? 35.407 3.353 -20.329 1.00 47.28 96 GLY A O 1
ATOM 714 N N . ARG A 1 97 ? 35.909 4.725 -22.037 1.00 43.56 97 ARG A N 1
ATOM 715 C CA . ARG A 1 97 ? 36.316 3.680 -22.987 1.00 43.56 97 ARG A CA 1
ATOM 716 C C . ARG A 1 97 ? 37.158 4.269 -24.112 1.00 43.56 97 ARG A C 1
ATOM 718 O O . ARG A 1 97 ? 36.636 4.840 -25.061 1.00 43.56 97 ARG A O 1
ATOM 725 N N . THR A 1 98 ? 38.469 4.122 -23.968 1.00 42.00 98 THR A N 1
ATOM 726 C CA . THR A 1 98 ? 39.413 4.151 -25.082 1.00 42.00 98 THR A CA 1
ATOM 727 C C . THR A 1 98 ? 39.221 2.858 -25.868 1.00 42.00 98 THR A C 1
ATOM 729 O O . THR A 1 98 ? 39.357 1.781 -25.290 1.00 42.00 98 THR A O 1
ATOM 732 N N . TRP A 1 99 ? 38.913 2.962 -27.158 1.00 48.59 99 TRP A N 1
ATOM 733 C CA . TRP A 1 99 ? 39.208 1.918 -28.133 1.00 48.59 99 TRP A CA 1
ATOM 734 C C . TRP A 1 99 ? 39.706 2.590 -29.411 1.00 48.59 99 TRP A C 1
ATOM 736 O O . TRP A 1 99 ? 38.983 3.408 -29.979 1.00 48.59 99 TRP A O 1
ATOM 746 N N . LEU A 1 100 ? 40.906 2.149 -29.811 1.00 49.84 100 LEU A N 1
ATOM 747 C CA . LEU A 1 100 ? 41.726 2.510 -30.976 1.00 49.84 100 LEU A CA 1
ATOM 748 C C . LEU A 1 100 ? 42.563 3.788 -30.840 1.00 49.84 100 LEU A C 1
ATOM 750 O O . LEU A 1 100 ? 41.996 4.894 -30.738 1.00 49.84 100 LEU A O 1
#

Secondary structure (DSSP, 8-state):
-PPPPPHHHHHHHHHHHHTTS-HHHHHHHHHHHHHHHHHHHTT--EEETTEEE-GGGHHHHHHHHHHHHHHHHHHHHS-------S-S------------

Sequence (100 aa):
MSAPMTDRKLHQKAARIAGVLSLEQIETRLSAWIEADLALASGQSTSIDGLTITRAEASVVEERIAVYGLAKTLSLAGETTYEAGPQALTPRVTRGRTWL

pLDDT: mean 76.09, std 19.21, range [37.0, 92.81]